Protein AF-A0A1G5SPW6-F1 (afdb_monomer_lite)

Sequence (58 aa):
MDQDREMSKEPPISDGPSYRPRDETIAQTGGGLPNDTGQLVEIDDAEAARIEQKIRDL

Structure (mmCIF, N/CA/C/O backbone):
data_AF-A0A1G5SPW6-F1
#
_entry.id   AF-A0A1G5SPW6-F1
#
loop_
_atom_site.group_PDB
_atom_site.id
_atom_site.type_symbol
_atom_site.label_atom_id
_atom_site.label_alt_id
_atom_site.label_comp_id
_atom_site.label_asym_id
_atom_site.label_entity_id
_atom_site.label_seq_id
_atom_site.pdbx_PDB_ins_code
_atom_site.Cartn_x
_atom_site.Cartn_y
_atom_site.Cartn_z
_atom_site.occupancy
_atom_site.B_iso_or_equiv
_atom_site.auth_seq_id
_atom_site.auth_comp_id
_atom_site.auth_asym_id
_atom_site.auth_atom_id
_atom_site.pdbx_PDB_model_num
ATOM 1 N N . MET A 1 1 ? -12.314 -18.429 -44.645 1.00 39.19 1 MET A N 1
ATOM 2 C CA . MET A 1 1 ? -10.996 -17.922 -44.220 1.00 39.19 1 MET A CA 1
ATOM 3 C C . MET A 1 1 ? -10.997 -16.456 -44.574 1.00 39.19 1 MET A C 1
ATOM 5 O O . MET A 1 1 ? -10.694 -16.111 -45.711 1.00 39.19 1 MET A O 1
ATOM 9 N N . ASP A 1 2 ? -11.499 -15.638 -43.656 1.00 47.81 2 ASP A N 1
ATOM 10 C CA . ASP A 1 2 ? -11.491 -14.189 -43.801 1.00 47.81 2 ASP A CA 1
ATOM 11 C C . ASP A 1 2 ? -10.039 -13.739 -43.691 1.00 47.81 2 ASP A C 1
ATOM 13 O O . ASP A 1 2 ? -9.375 -13.978 -42.687 1.00 47.81 2 ASP A O 1
ATOM 17 N N . GLN A 1 3 ? -9.512 -13.229 -44.798 1.00 49.03 3 GLN A N 1
ATOM 18 C CA . GLN A 1 3 ? -8.163 -12.696 -44.854 1.00 49.03 3 GLN A CA 1
ATOM 19 C C . GLN A 1 3 ? -8.164 -11.398 -44.053 1.00 49.03 3 GLN A C 1
ATOM 21 O O . GLN A 1 3 ? -8.784 -10.417 -44.472 1.00 49.03 3 GLN A O 1
ATOM 26 N N . ASP A 1 4 ? -7.495 -11.420 -42.903 1.00 49.59 4 ASP A N 1
ATOM 27 C CA . ASP A 1 4 ? -7.170 -10.235 -42.124 1.00 49.59 4 ASP A CA 1
ATOM 28 C C . ASP A 1 4 ? -6.512 -9.215 -43.054 1.00 49.59 4 ASP A C 1
ATOM 30 O O . ASP A 1 4 ? -5.401 -9.395 -43.556 1.00 49.59 4 ASP A O 1
ATOM 34 N N . ARG A 1 5 ? -7.262 -8.155 -43.354 1.00 52.38 5 ARG A N 1
ATOM 35 C CA . ARG A 1 5 ? -6.794 -7.021 -44.140 1.00 52.38 5 ARG A CA 1
ATOM 36 C C . ARG A 1 5 ? -5.763 -6.296 -43.282 1.00 52.38 5 ARG A C 1
ATOM 38 O O . ARG A 1 5 ? -6.114 -5.427 -42.490 1.00 52.38 5 ARG A O 1
ATOM 45 N N . GLU A 1 6 ? -4.501 -6.677 -43.411 1.00 57.38 6 GLU A N 1
ATOM 46 C CA . GLU A 1 6 ? -3.387 -5.957 -42.804 1.00 57.38 6 GLU A CA 1
ATOM 47 C C . GLU A 1 6 ? -3.302 -4.577 -43.476 1.00 57.38 6 GLU A C 1
ATOM 49 O O . GLU A 1 6 ? -2.710 -4.402 -44.542 1.00 57.38 6 GLU A O 1
ATOM 54 N N . MET A 1 7 ? -4.004 -3.587 -42.914 1.00 56.00 7 MET A N 1
ATOM 55 C CA . MET A 1 7 ? -3.841 -2.201 -43.328 1.00 56.00 7 MET A CA 1
ATOM 56 C C . MET A 1 7 ? -2.482 -1.734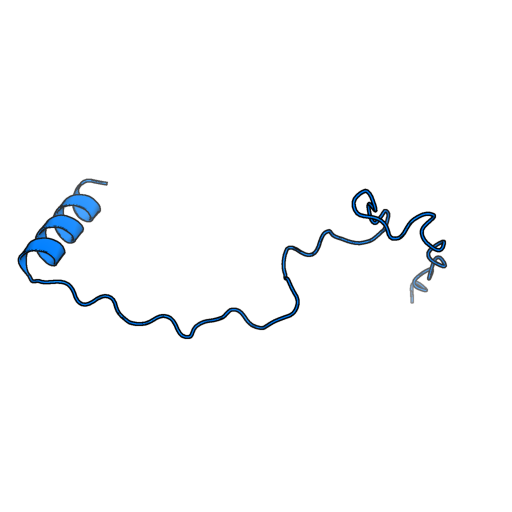 -42.822 1.00 56.00 7 MET A C 1
ATOM 58 O O . MET A 1 7 ? -2.245 -1.683 -41.616 1.00 56.00 7 MET A O 1
ATOM 62 N N . SER A 1 8 ? -1.584 -1.407 -43.747 1.00 58.53 8 SER A N 1
ATOM 63 C CA . SER A 1 8 ? -0.288 -0.813 -43.436 1.00 58.53 8 SER A CA 1
ATOM 64 C C . SER A 1 8 ? -0.489 0.424 -42.556 1.00 58.53 8 SER A C 1
ATOM 66 O O . SER A 1 8 ? -1.072 1.408 -43.015 1.00 58.53 8 SER A O 1
ATOM 68 N N . LYS A 1 9 ? -0.030 0.372 -41.300 1.00 65.44 9 LYS A N 1
ATOM 69 C CA . LYS A 1 9 ? -0.063 1.522 -40.389 1.00 65.44 9 LYS A CA 1
ATOM 70 C C . LYS A 1 9 ? 0.774 2.648 -40.991 1.00 65.44 9 LYS A C 1
ATOM 72 O O . LYS A 1 9 ? 1.963 2.459 -41.255 1.00 65.44 9 LYS A O 1
ATOM 77 N N . GLU A 1 10 ? 0.163 3.805 -41.226 1.00 69.69 10 GLU A N 1
ATOM 78 C CA . GLU A 1 10 ? 0.909 4.984 -41.662 1.00 69.69 10 GLU A CA 1
ATOM 79 C C . GLU A 1 10 ? 1.893 5.396 -40.555 1.00 69.69 10 GLU A C 1
ATOM 81 O O . GLU A 1 10 ? 1.510 5.437 -39.380 1.00 69.69 10 GLU A O 1
ATOM 86 N N . PRO A 1 11 ? 3.162 5.688 -40.890 1.00 65.56 11 PRO A N 1
ATOM 87 C CA . PRO A 1 11 ? 4.140 6.087 -39.895 1.00 65.56 11 PRO A CA 1
ATOM 88 C C . PRO A 1 11 ? 3.705 7.389 -39.208 1.00 65.56 11 PRO A C 1
ATOM 90 O O . PRO A 1 11 ? 3.148 8.287 -39.851 1.00 65.56 11 PRO A O 1
ATOM 93 N N . PRO A 1 12 ? 3.947 7.512 -37.895 1.00 66.19 12 PRO A N 1
ATOM 94 C CA . PRO A 1 12 ? 3.491 8.660 -37.140 1.00 66.19 12 PRO A CA 1
ATOM 95 C C . PRO A 1 12 ? 4.202 9.939 -37.590 1.00 66.19 12 PRO A C 1
ATOM 97 O O . PRO A 1 12 ? 5.399 9.951 -37.862 1.00 66.19 12 PRO A O 1
ATOM 100 N N . ILE A 1 13 ? 3.455 11.044 -37.623 1.00 71.44 13 ILE A N 1
ATOM 101 C CA . ILE A 1 13 ? 3.970 12.359 -38.037 1.00 71.44 13 ILE A CA 1
ATOM 102 C C . ILE A 1 13 ? 4.857 13.037 -36.976 1.00 71.44 13 ILE A C 1
ATOM 104 O O . ILE A 1 13 ? 5.428 14.091 -37.242 1.00 71.44 13 ILE A O 1
ATOM 108 N N . SER A 1 14 ? 4.930 12.489 -35.758 1.00 67.38 14 SER A N 1
ATOM 109 C CA . SER A 1 14 ? 5.739 13.015 -34.652 1.00 67.38 14 SER A CA 1
ATOM 110 C C . SER A 1 14 ? 6.025 11.924 -33.622 1.00 67.38 14 SER A C 1
ATOM 112 O O . SER A 1 14 ? 5.152 11.112 -33.334 1.00 67.38 14 SER A O 1
ATOM 114 N N . ASP A 1 15 ? 7.221 11.956 -33.043 1.00 70.75 15 ASP A N 1
ATOM 115 C CA . ASP A 1 15 ? 7.708 11.125 -31.936 1.00 70.75 15 ASP A CA 1
ATOM 116 C C . ASP A 1 15 ? 7.818 11.908 -30.606 1.00 70.75 15 ASP A C 1
ATOM 118 O O . ASP A 1 15 ? 8.335 11.402 -29.610 1.00 70.75 15 ASP A O 1
ATOM 122 N N . GLY A 1 16 ? 7.339 13.158 -30.577 1.00 72.62 16 GLY A N 1
ATOM 123 C CA . GLY A 1 16 ? 7.456 14.052 -29.425 1.00 72.62 16 GLY A CA 1
ATOM 124 C C . GLY A 1 16 ? 6.431 13.786 -28.310 1.00 72.62 16 GLY A C 1
ATOM 125 O O . GLY A 1 16 ? 5.529 12.967 -28.459 1.00 72.62 16 GLY A O 1
ATOM 126 N N . PRO A 1 17 ? 6.470 14.547 -27.199 1.00 68.44 17 PRO A N 1
ATOM 127 C CA . PRO A 1 17 ? 5.590 14.347 -26.035 1.00 68.44 17 PRO A CA 1
ATOM 128 C C . PRO A 1 17 ? 4.086 14.493 -26.316 1.00 68.44 17 PRO A C 1
ATOM 130 O O . PRO A 1 17 ? 3.254 14.112 -25.500 1.00 68.44 17 PRO A O 1
ATOM 133 N N . SER A 1 18 ? 3.729 15.093 -27.454 1.00 71.69 18 SER A N 1
ATOM 134 C CA . SER A 1 18 ? 2.345 15.221 -27.925 1.00 71.69 18 SER A CA 1
ATOM 135 C C . SER A 1 18 ? 1.937 14.114 -28.903 1.00 71.69 18 SER A C 1
ATOM 137 O O . SER A 1 18 ? 0.847 14.191 -29.472 1.00 71.69 18 SER A O 1
ATOM 139 N N . TYR A 1 19 ? 2.788 13.107 -29.119 1.00 77.25 19 TYR A N 1
ATOM 140 C CA . TYR A 1 19 ? 2.474 11.951 -29.945 1.00 77.25 19 TYR A CA 1
ATOM 141 C C . TYR A 1 19 ? 1.243 11.224 -29.393 1.00 77.25 19 TYR A C 1
ATOM 143 O O . TYR A 1 19 ? 1.153 10.911 -28.206 1.00 77.25 19 TYR A O 1
ATOM 151 N N . ARG A 1 20 ? 0.272 10.975 -30.273 1.00 70.00 20 ARG A N 1
ATOM 152 C CA . ARG A 1 20 ? -0.952 10.232 -29.971 1.00 70.00 20 ARG A CA 1
ATOM 153 C C . ARG A 1 20 ? -1.073 9.092 -30.980 1.00 70.00 20 ARG A C 1
ATOM 155 O O . ARG A 1 20 ? -1.333 9.385 -32.151 1.00 70.00 20 ARG A O 1
ATOM 162 N N . PRO A 1 21 ? -0.886 7.829 -30.564 1.00 71.00 21 PRO A N 1
ATOM 163 C CA . PRO A 1 21 ? -1.111 6.688 -31.441 1.00 71.00 21 PRO A C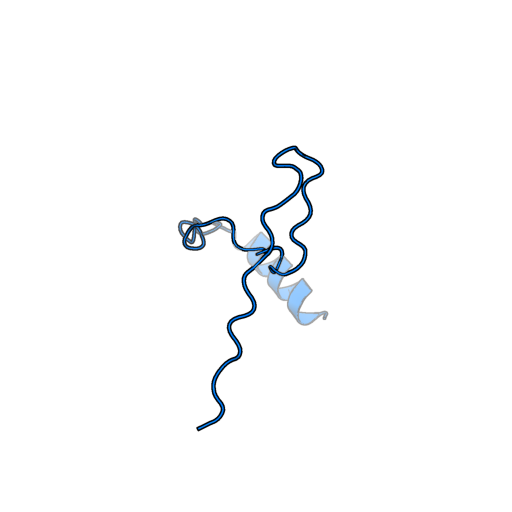A 1
ATOM 164 C C . PRO A 1 21 ? -2.563 6.685 -31.937 1.00 71.00 21 PRO A C 1
ATOM 166 O O . PRO A 1 21 ? -3.486 6.860 -31.142 1.00 71.00 21 PRO A O 1
ATOM 169 N N . ARG A 1 22 ? -2.766 6.543 -33.254 1.00 71.38 22 ARG A N 1
ATOM 170 C CA . ARG A 1 22 ? -4.109 6.521 -33.867 1.00 71.38 22 ARG A CA 1
ATOM 171 C C . ARG A 1 22 ? -4.740 5.133 -33.822 1.00 71.38 22 ARG A C 1
ATOM 173 O O . ARG A 1 22 ? -5.902 5.008 -33.456 1.00 71.38 22 ARG A O 1
ATOM 180 N N . ASP A 1 23 ? -3.941 4.119 -34.140 1.00 67.88 23 ASP A N 1
ATOM 181 C CA . ASP A 1 23 ? -4.387 2.734 -34.338 1.00 67.88 23 ASP A CA 1
ATOM 182 C C . ASP A 1 23 ? -3.778 1.775 -33.300 1.00 67.88 23 ASP A C 1
ATOM 184 O O . ASP A 1 23 ? -3.657 0.571 -33.526 1.00 67.88 23 ASP A O 1
ATOM 188 N N . GLU A 1 24 ? -3.345 2.314 -32.157 1.00 65.06 24 GLU A N 1
ATOM 189 C CA . GLU A 1 24 ? -2.785 1.543 -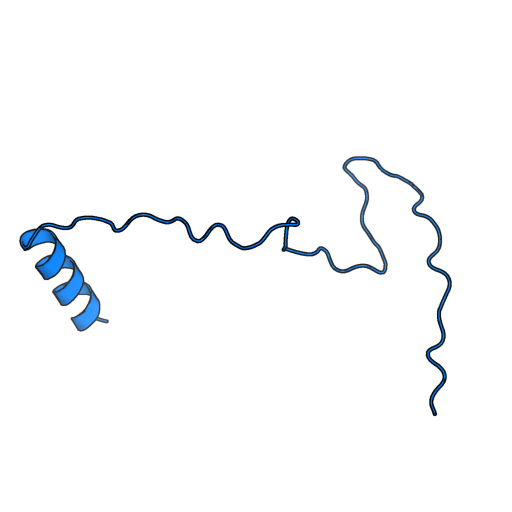31.048 1.00 65.06 24 GLU A CA 1
ATOM 190 C C . GLU A 1 24 ? -3.474 1.937 -29.750 1.00 65.06 24 GLU A C 1
ATOM 192 O O . GLU A 1 24 ? -3.721 3.113 -29.477 1.00 65.06 24 GLU A O 1
ATOM 197 N N . THR A 1 25 ? -3.788 0.939 -28.930 1.00 64.69 25 THR A N 1
ATOM 198 C CA . THR A 1 25 ? -4.261 1.187 -27.572 1.00 64.69 25 THR A CA 1
ATOM 199 C C . THR A 1 25 ? -3.170 1.915 -26.795 1.00 64.69 25 THR A C 1
ATOM 201 O O . THR A 1 25 ? -2.009 1.506 -26.853 1.00 64.69 25 THR A O 1
ATOM 204 N N . ILE A 1 26 ? -3.539 2.932 -26.011 1.00 63.56 26 ILE A N 1
ATOM 205 C CA . ILE A 1 26 ? -2.678 3.467 -24.949 1.00 63.56 26 ILE A CA 1
ATOM 206 C C . ILE A 1 26 ? -2.538 2.333 -23.935 1.00 63.56 26 ILE A C 1
ATOM 208 O O . ILE A 1 26 ? -3.376 2.182 -23.048 1.00 63.56 26 ILE A O 1
ATOM 212 N N . ALA A 1 27 ? -1.569 1.446 -24.131 1.00 59.84 27 ALA A N 1
ATOM 213 C CA . ALA A 1 27 ? -1.383 0.324 -23.238 1.00 59.84 27 ALA A CA 1
ATOM 214 C C . ALA A 1 27 ? -1.101 0.893 -21.841 1.00 59.84 27 ALA A C 1
ATOM 216 O O . ALA A 1 27 ? -0.076 1.530 -21.613 1.00 59.84 27 ALA A O 1
AT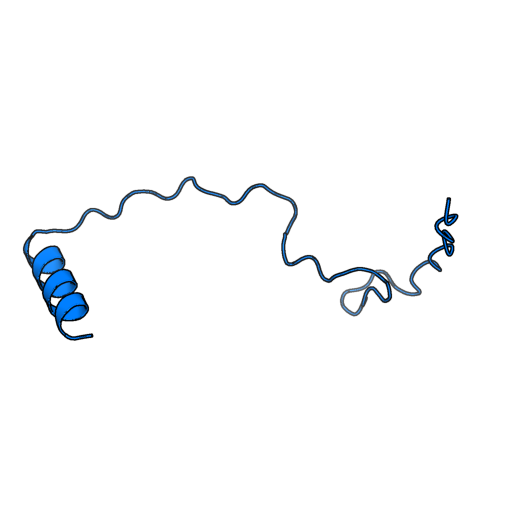OM 217 N N . GLN A 1 28 ? -2.021 0.669 -20.898 1.00 57.56 28 GLN A N 1
ATOM 218 C CA . GLN A 1 28 ? -1.827 0.996 -19.479 1.00 57.56 28 GLN A CA 1
ATOM 219 C C . GLN A 1 28 ? -0.775 0.079 -18.824 1.00 57.56 28 GLN A C 1
ATOM 221 O O . GLN A 1 28 ? -0.491 0.169 -17.634 1.00 57.56 28 GLN A O 1
ATOM 226 N N . THR A 1 29 ? -0.183 -0.819 -19.600 1.00 59.50 29 THR A N 1
ATOM 227 C CA . THR A 1 29 ? 0.925 -1.667 -19.204 1.00 59.50 29 THR A CA 1
ATOM 228 C C . THR A 1 29 ? 2.205 -1.020 -19.712 1.00 59.50 29 THR A C 1
ATOM 230 O O . THR A 1 29 ? 2.628 -1.257 -20.845 1.00 59.50 29 THR A O 1
ATOM 233 N N . GLY A 1 30 ? 2.844 -0.201 -18.873 1.00 58.12 30 GLY A N 1
ATOM 234 C CA . GLY A 1 30 ? 4.290 -0.037 -19.006 1.00 58.12 30 GLY A CA 1
ATOM 235 C C . GLY A 1 30 ? 4.908 -1.435 -19.082 1.00 58.12 30 GLY A C 1
ATOM 236 O O . GLY A 1 30 ? 4.497 -2.322 -18.335 1.00 58.12 30 GLY A O 1
ATOM 237 N N . GLY A 1 31 ? 5.802 -1.669 -20.044 1.00 62.19 31 GLY A N 1
ATOM 238 C CA . GLY A 1 31 ? 6.405 -2.985 -20.233 1.00 62.19 31 GLY A CA 1
ATOM 239 C C . GLY A 1 31 ? 7.026 -3.485 -18.928 1.00 62.19 31 GLY A C 1
ATOM 240 O O . GLY A 1 31 ? 7.889 -2.823 -18.357 1.00 62.19 31 GLY A O 1
ATOM 241 N N . GLY A 1 32 ? 6.560 -4.634 -18.451 1.00 66.00 32 GLY A N 1
ATOM 242 C CA . GLY A 1 32 ? 6.984 -5.222 -17.187 1.00 66.00 32 GLY A CA 1
ATOM 243 C C . GLY A 1 32 ? 5.887 -6.102 -16.602 1.00 66.00 32 GLY A C 1
ATOM 244 O O . GLY A 1 32 ? 4.701 -5.834 -16.784 1.00 66.00 32 GLY A O 1
ATOM 245 N N . LEU A 1 33 ? 6.279 -7.175 -15.914 1.00 73.69 33 LEU A N 1
ATOM 246 C CA . LEU A 1 33 ? 5.356 -7.857 -15.010 1.00 73.69 33 LEU A CA 1
ATOM 247 C C . LEU A 1 33 ? 4.995 -6.886 -13.873 1.00 73.69 33 LEU A C 1
ATOM 249 O O . LEU A 1 33 ? 5.860 -6.091 -13.482 1.00 73.69 33 LEU A O 1
ATOM 253 N N . PRO A 1 34 ? 3.761 -6.929 -13.337 1.00 72.38 34 PRO A N 1
ATOM 254 C CA . PRO A 1 34 ? 3.437 -6.231 -12.101 1.00 72.38 34 PRO A CA 1
ATOM 255 C C . PRO A 1 34 ? 4.508 -6.523 -11.051 1.00 72.38 34 PRO A C 1
ATOM 257 O O . PRO A 1 34 ? 4.941 -7.666 -10.886 1.00 72.38 34 PRO A O 1
ATOM 260 N N . ASN A 1 35 ? 5.002 -5.474 -10.396 1.00 78.69 35 ASN A N 1
ATOM 261 C CA . ASN A 1 35 ? 5.956 -5.663 -9.319 1.00 78.69 35 ASN A CA 1
ATOM 262 C C . ASN A 1 35 ? 5.222 -6.173 -8.074 1.00 78.69 35 ASN A C 1
ATOM 264 O O . ASN A 1 35 ? 4.822 -5.386 -7.217 1.00 78.69 35 ASN A O 1
ATOM 268 N N . ASP A 1 36 ? 5.079 -7.491 -7.983 1.00 76.81 36 ASP A N 1
ATOM 269 C CA . ASP A 1 36 ? 4.386 -8.165 -6.886 1.00 76.81 36 ASP A CA 1
ATOM 270 C C . ASP A 1 36 ? 5.304 -8.429 -5.675 1.00 76.81 36 ASP A C 1
ATOM 272 O O . ASP A 1 36 ? 4.960 -9.196 -4.780 1.00 76.81 36 ASP A O 1
ATOM 276 N N . THR A 1 37 ? 6.471 -7.772 -5.586 1.00 83.44 37 THR A N 1
ATOM 277 C CA . THR A 1 37 ? 7.394 -7.883 -4.435 1.00 83.44 37 THR A CA 1
ATOM 278 C C . THR A 1 37 ? 6.925 -7.107 -3.196 1.00 83.44 37 THR A C 1
ATOM 280 O O . THR A 1 37 ? 7.750 -6.705 -2.366 1.00 83.44 37 THR A O 1
ATOM 283 N N . GLY A 1 38 ? 5.627 -6.820 -3.087 1.00 83.19 38 GLY A N 1
ATOM 284 C CA . GLY A 1 38 ? 5.057 -6.120 -1.941 1.00 83.19 38 GLY A CA 1
ATOM 285 C C . GLY A 1 38 ? 5.376 -6.862 -0.643 1.00 83.19 38 GLY A C 1
ATOM 286 O O . GLY A 1 38 ? 5.305 -8.088 -0.583 1.00 83.19 38 GLY A O 1
ATOM 287 N N . GLN A 1 39 ? 5.768 -6.120 0.390 1.00 84.19 39 GLN A N 1
ATOM 288 C CA . GLN A 1 39 ? 5.969 -6.683 1.723 1.00 84.19 39 GLN A CA 1
ATOM 289 C C . GLN A 1 39 ? 4.638 -6.726 2.471 1.00 84.19 39 GLN A C 1
ATOM 291 O O . GLN A 1 39 ? 3.766 -5.880 2.254 1.00 84.19 39 GLN A O 1
ATOM 296 N N . LEU A 1 40 ? 4.499 -7.702 3.367 1.00 85.00 40 LEU A N 1
ATOM 297 C CA . LEU A 1 40 ? 3.377 -7.743 4.296 1.00 85.00 40 LEU A CA 1
ATOM 298 C C . LEU A 1 40 ? 3.434 -6.517 5.213 1.00 85.00 40 LEU A C 1
ATOM 300 O O . LEU A 1 40 ? 4.505 -6.112 5.666 1.00 85.00 40 LEU A O 1
ATOM 304 N N . VAL A 1 41 ? 2.272 -5.920 5.468 1.00 85.50 41 VAL A N 1
AT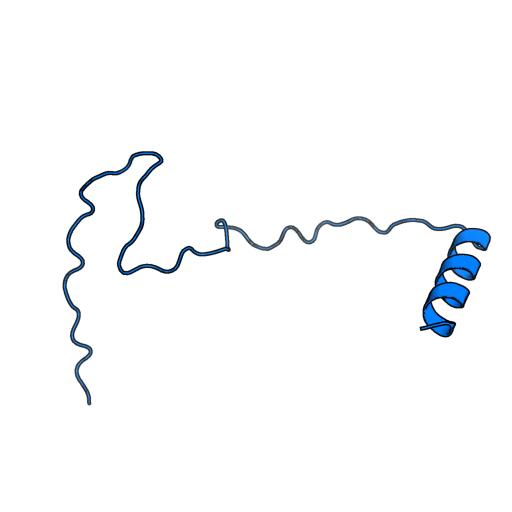OM 305 C CA . VAL A 1 41 ? 2.139 -4.875 6.482 1.00 85.50 41 VAL A CA 1
ATOM 306 C C . VAL A 1 41 ? 1.920 -5.573 7.817 1.00 85.50 41 VAL A C 1
ATOM 308 O O . VAL A 1 41 ? 0.887 -6.208 8.015 1.00 85.50 41 VAL A O 1
ATOM 311 N N . GLU A 1 42 ? 2.894 -5.462 8.717 1.00 90.75 42 GLU A N 1
ATOM 312 C CA . GLU A 1 42 ? 2.737 -5.894 10.106 1.00 90.75 42 GLU A CA 1
ATOM 313 C C . GLU A 1 42 ? 1.726 -4.974 10.797 1.00 90.75 42 GLU A C 1
ATOM 315 O O . GLU A 1 42 ? 1.904 -3.752 10.828 1.00 90.75 42 GLU A O 1
ATOM 320 N N . ILE A 1 43 ? 0.658 -5.557 11.334 1.00 92.50 43 ILE A N 1
ATOM 321 C CA . ILE A 1 43 ? -0.379 -4.844 12.082 1.00 92.50 43 ILE A CA 1
ATOM 322 C C . ILE A 1 43 ? -0.435 -5.382 13.507 1.00 92.50 43 ILE A C 1
ATOM 324 O O . ILE A 1 43 ? -0.271 -6.579 13.733 1.00 92.50 43 ILE A O 1
ATOM 328 N N . ASP A 1 44 ? -0.660 -4.490 14.467 1.00 94.12 44 ASP A N 1
ATOM 329 C CA . ASP A 1 44 ? -0.919 -4.885 15.848 1.00 94.12 44 ASP A CA 1
ATOM 330 C C . ASP A 1 44 ? -2.385 -5.313 16.048 1.00 94.12 44 ASP A C 1
ATOM 332 O O . ASP A 1 44 ? -3.262 -5.045 15.219 1.00 94.12 44 ASP A O 1
ATOM 336 N N . ASP A 1 45 ? -2.661 -5.979 17.172 1.00 95.00 45 ASP A N 1
ATOM 337 C CA . ASP A 1 45 ? -3.998 -6.499 17.491 1.00 95.00 45 ASP A CA 1
ATOM 338 C C . ASP A 1 45 ? -5.061 -5.389 17.581 1.00 95.00 45 ASP A C 1
ATOM 340 O O . ASP A 1 45 ? -6.238 -5.610 17.279 1.00 95.00 45 ASP A O 1
ATOM 344 N N . ALA A 1 46 ? -4.665 -4.179 17.989 1.00 95.38 46 ALA A N 1
ATOM 345 C CA . ALA A 1 46 ? -5.582 -3.053 18.116 1.00 95.38 46 ALA A CA 1
ATOM 346 C C . ALA A 1 46 ? -6.006 -2.523 16.739 1.00 95.38 46 ALA A C 1
ATOM 348 O O . ALA A 1 46 ? -7.177 -2.197 16.533 1.00 95.38 46 ALA A O 1
ATOM 349 N N . GLU A 1 47 ? -5.076 -2.451 15.789 1.00 94.00 47 GLU A N 1
ATOM 350 C CA . GLU A 1 47 ? -5.351 -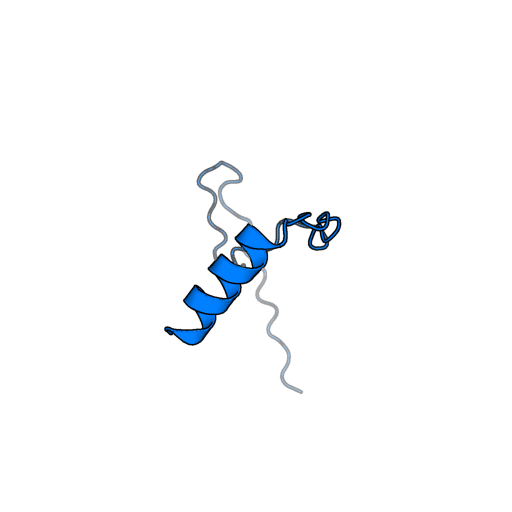2.093 14.402 1.00 94.00 47 GLU A CA 1
ATOM 351 C C . GLU A 1 47 ? -6.171 -3.175 13.697 1.00 94.00 47 GLU A C 1
ATOM 353 O O . GLU A 1 47 ? -7.140 -2.847 13.008 1.00 94.00 47 GLU A O 1
ATOM 358 N N . ALA A 1 48 ? -5.876 -4.455 13.940 1.00 95.06 48 ALA A N 1
ATOM 359 C CA . ALA A 1 48 ? -6.674 -5.560 13.416 1.00 95.06 48 ALA A CA 1
ATOM 360 C C . ALA A 1 48 ? -8.152 -5.453 13.845 1.00 95.06 48 ALA A C 1
ATOM 362 O O . ALA A 1 48 ? -9.050 -5.545 13.004 1.00 95.06 48 ALA A O 1
ATOM 363 N N . ALA A 1 49 ? -8.411 -5.158 15.124 1.00 96.12 49 ALA A N 1
ATOM 364 C CA . ALA A 1 49 ? -9.767 -4.972 15.642 1.00 96.12 49 ALA A CA 1
ATOM 365 C C . ALA A 1 49 ? -10.489 -3.764 15.012 1.00 96.12 49 ALA A C 1
ATOM 367 O O . ALA A 1 49 ? -11.681 -3.839 14.701 1.00 96.12 49 ALA A O 1
ATOM 368 N N . ARG A 1 50 ? -9.777 -2.648 14.780 1.00 95.19 50 ARG A N 1
ATOM 369 C CA . ARG A 1 50 ? -10.343 -1.468 14.096 1.00 95.19 50 ARG A CA 1
ATOM 370 C C . ARG A 1 50 ? -10.754 -1.783 12.661 1.00 95.19 50 ARG A C 1
ATOM 372 O O . ARG A 1 50 ? -11.827 -1.359 12.227 1.00 95.19 50 ARG A O 1
ATOM 379 N N . ILE A 1 51 ? -9.907 -2.508 11.931 1.00 94.44 51 ILE A N 1
ATOM 380 C CA . ILE A 1 51 ? -10.175 -2.917 10.549 1.00 94.44 51 ILE A CA 1
ATOM 381 C C . ILE A 1 51 ? -11.391 -3.846 10.504 1.00 94.44 51 ILE A C 1
ATOM 383 O O . ILE A 1 51 ? -12.291 -3.620 9.695 1.00 94.44 51 ILE A O 1
ATOM 387 N N . GLU A 1 52 ? -11.459 -4.840 11.394 1.00 95.25 52 GLU A N 1
ATOM 388 C CA . GLU A 1 52 ? -12.584 -5.777 11.458 1.00 95.25 52 GLU A CA 1
ATOM 389 C C . GLU A 1 52 ? -13.917 -5.056 11.682 1.00 95.25 52 GLU A C 1
ATOM 391 O O . GLU A 1 52 ? -14.871 -5.285 10.934 1.00 95.25 52 GLU A O 1
ATOM 396 N N . GLN A 1 53 ? -13.981 -4.154 12.666 1.00 96.75 53 GLN A N 1
ATOM 397 C CA . GLN A 1 53 ? -15.199 -3.396 12.954 1.00 96.75 53 GLN A CA 1
ATOM 398 C C . GLN A 1 53 ? -15.652 -2.591 11.729 1.00 96.75 53 GLN A C 1
ATOM 400 O O . GLN A 1 53 ? -16.813 -2.651 11.335 1.00 96.75 53 GLN A O 1
ATOM 405 N N . LYS A 1 54 ? -14.712 -1.907 11.063 1.00 95.81 54 LYS A N 1
ATOM 406 C CA . LYS A 1 54 ? -15.003 -1.107 9.869 1.00 95.81 54 LYS A CA 1
ATOM 407 C C . LYS A 1 54 ? -15.513 -1.947 8.697 1.00 95.81 54 LYS A C 1
ATOM 409 O O . LYS A 1 54 ? -16.329 -1.454 7.929 1.00 95.81 54 LYS A O 1
ATOM 414 N N . ILE A 1 55 ? -15.032 -3.182 8.545 1.00 95.81 55 ILE A N 1
ATOM 415 C CA . ILE A 1 55 ? -15.508 -4.107 7.506 1.00 95.81 55 ILE A CA 1
ATOM 416 C C . ILE A 1 55 ? -16.923 -4.605 7.824 1.00 95.81 55 ILE A C 1
ATOM 418 O O . ILE A 1 55 ? -17.725 -4.753 6.910 1.00 95.81 55 ILE A O 1
ATOM 422 N N . ARG A 1 56 ? -17.234 -4.871 9.098 1.00 92.50 56 ARG A N 1
ATOM 423 C CA . ARG A 1 56 ? -18.551 -5.374 9.527 1.00 92.50 56 ARG A CA 1
ATOM 424 C C . ARG A 1 56 ? -19.662 -4.324 9.464 1.00 92.50 56 ARG A C 1
ATOM 426 O O . ARG A 1 56 ? -20.822 -4.705 9.357 1.00 92.50 56 ARG A O 1
ATOM 433 N N . ASP A 1 57 ? -19.303 -3.046 9.532 1.00 92.06 57 ASP A N 1
ATOM 434 C CA . ASP A 1 57 ? -20.237 -1.916 9.477 1.00 92.06 57 ASP A CA 1
ATOM 435 C C . ASP A 1 57 ? -20.542 -1.430 8.035 1.00 92.06 57 ASP A C 1
ATOM 437 O O . ASP A 1 57 ? -21.248 -0.432 7.870 1.00 92.06 57 ASP A O 1
ATOM 441 N N . LEU A 1 58 ? -20.006 -2.104 7.002 1.00 72.94 58 LEU A N 1
ATOM 442 C CA . LEU A 1 58 ? -20.319 -1.887 5.575 1.00 72.94 58 LEU A CA 1
ATOM 443 C C . LEU A 1 58 ? -21.590 -2.633 5.145 1.00 72.94 58 LEU A C 1
ATOM 445 O O . LEU A 1 58 ? -22.345 -2.043 4.338 1.00 72.94 58 LEU A O 1
#

Secondary structure (DSSP, 8-state):
--------PPPPS--STT---SSS---S--SS-----PPP----HHHHHHHHHHHHT-

Foldseek 3Di:
DPPDPPDPDDDFPDPDPPDDDDPDPPPPDPPDDPPPVDDDDDDDPVVVVVVVVVVVVD

pLDDT: mean 74.48, std 15.26, range [39.19, 96.75]

Radius of gyration: 24.04 Å; chains: 1; bounding box: 28×33×63 Å